Protein AF-A0A976D2S1-F1 (afdb_monomer)

Sequence (55 aa):
DPNGKPRTVPQLIPETEDEKKLFEGAMRRRQVRLILAGKMLAQDANELKALFVKD

Solvent-accessible surface area (backbone atoms only — not comparable to full-atom values): 3563 Å² total; per-residue (Å²): 78,103,80,79,44,93,68,93,72,87,82,87,78,66,82,50,75,67,45,41,56,51,50,56,51,50,52,34,55,52,45,54,54,31,34,78,69,71,75,41,59,76,88,74,30,63,71,55,45,60,72,75,67,70,128

pLDDT: mean 88.63, std 10.8, range [44.62, 98.12]

Mean predicted aligned error: 5.34 Å

Structure (mmCIF, N/CA/C/O backbone):
data_AF-A0A976D2S1-F1
#
_entry.id   AF-A0A976D2S1-F1
#
loop_
_atom_site.group_PDB
_atom_site.id
_atom_site.type_symbol
_atom_site.label_atom_id
_atom_site.label_alt_id
_atom_site.label_comp_id
_atom_site.label_asym_id
_atom_site.label_entity_id
_atom_site.label_seq_id
_atom_site.pdbx_PDB_ins_code
_atom_site.Cartn_x
_atom_site.Cartn_y
_atom_site.Cartn_z
_atom_site.occupancy
_atom_site.B_iso_or_equiv
_atom_site.auth_seq_id
_atom_site.auth_comp_id
_atom_site.auth_asym_id
_atom_site.auth_atom_id
_atom_site.pdbx_PDB_model_num
ATOM 1 N N . ASP A 1 1 ? -13.694 -8.520 -17.164 1.00 82.00 1 ASP A N 1
ATOM 2 C CA . ASP A 1 1 ? -13.648 -9.324 -18.402 1.00 82.00 1 ASP A CA 1
ATOM 3 C C . ASP A 1 1 ? -14.415 -8.526 -19.466 1.00 82.00 1 ASP A C 1
ATOM 5 O O . ASP A 1 1 ? -14.869 -7.429 -19.134 1.00 82.00 1 ASP A O 1
ATOM 9 N N . PRO A 1 2 ? -14.573 -8.999 -20.713 1.00 84.00 2 PRO A N 1
ATOM 10 C CA . PRO A 1 2 ? -15.438 -8.330 -21.692 1.00 84.00 2 PRO A CA 1
ATOM 11 C C . PRO A 1 2 ? -16.897 -8.131 -21.225 1.00 84.00 2 PRO A C 1
ATOM 13 O O . PRO A 1 2 ? -17.630 -7.371 -21.842 1.00 84.00 2 PRO A O 1
ATOM 16 N N . ASN A 1 3 ? -17.302 -8.755 -20.110 1.00 90.75 3 ASN A N 1
ATOM 17 C CA . ASN A 1 3 ? -18.635 -8.699 -19.511 1.00 90.75 3 ASN A CA 1
ATOM 18 C C . ASN A 1 3 ? -18.697 -7.817 -18.241 1.00 90.75 3 ASN A C 1
ATOM 20 O O . ASN A 1 3 ? -19.643 -7.925 -17.462 1.00 90.75 3 ASN A O 1
ATOM 24 N N . GLY A 1 4 ? -17.679 -6.986 -17.975 1.00 90.56 4 GLY A N 1
ATOM 25 C CA . GLY A 1 4 ? -17.652 -6.070 -16.824 1.00 90.56 4 GLY A CA 1
ATOM 26 C C . GLY A 1 4 ? -17.405 -6.726 -15.457 1.00 90.56 4 GLY A C 1
ATOM 27 O O . GLY A 1 4 ? -17.488 -6.052 -14.431 1.00 90.56 4 GLY A O 1
ATOM 28 N N . LYS A 1 5 ? -17.067 -8.020 -15.405 1.00 93.38 5 LYS A N 1
ATOM 29 C 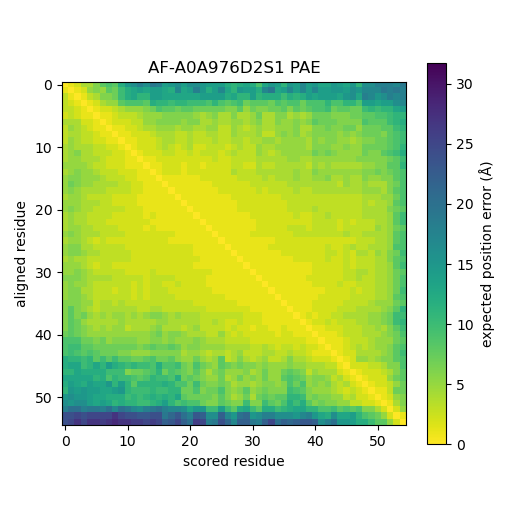CA . LYS A 1 5 ? -16.777 -8.722 -14.146 1.00 93.38 5 LYS A CA 1
ATOM 30 C C . LYS A 1 5 ? -15.304 -8.590 -13.742 1.00 93.38 5 LYS A C 1
ATOM 32 O O . LYS A 1 5 ? -14.427 -8.585 -14.616 1.00 93.38 5 LYS A O 1
ATOM 37 N N . PRO A 1 6 ? -14.981 -8.529 -12.438 1.00 91.94 6 PRO A N 1
ATOM 38 C CA . PRO A 1 6 ? -13.600 -8.628 -11.975 1.00 91.94 6 PRO A CA 1
ATOM 39 C C . PRO A 1 6 ? -12.933 -9.911 -12.494 1.00 91.94 6 PRO A C 1
ATOM 41 O O . PRO A 1 6 ? -13.550 -10.973 -12.496 1.00 91.94 6 PRO A O 1
ATOM 44 N N . ARG A 1 7 ? -11.673 -9.818 -12.931 1.00 91.19 7 ARG A N 1
ATOM 45 C CA . ARG A 1 7 ? -10.838 -10.975 -13.289 1.00 91.19 7 ARG A CA 1
ATOM 46 C C . ARG A 1 7 ? -9.593 -10.985 -12.424 1.00 91.19 7 ARG A C 1
ATOM 48 O O . ARG A 1 7 ? -9.075 -9.920 -12.088 1.00 91.19 7 ARG A O 1
ATOM 55 N N . THR A 1 8 ? -9.096 -12.173 -12.118 1.00 92.62 8 THR A N 1
ATOM 56 C CA . THR A 1 8 ? -7.798 -12.313 -11.466 1.00 92.62 8 THR A CA 1
ATOM 57 C C . THR A 1 8 ? -6.709 -11.769 -12.386 1.00 92.62 8 THR A C 1
ATOM 59 O O . THR A 1 8 ? -6.724 -11.987 -13.604 1.00 92.62 8 THR A O 1
ATOM 62 N N . VAL A 1 9 ? -5.786 -11.027 -11.790 1.00 92.56 9 VAL A N 1
ATOM 63 C CA . VAL A 1 9 ? -4.577 -10.521 -12.436 1.00 92.56 9 VAL A CA 1
ATOM 64 C C . VAL A 1 9 ? -3.365 -11.182 -11.780 1.00 92.56 9 VAL A C 1
ATOM 66 O O . VAL A 1 9 ? -3.462 -11.555 -10.606 1.00 92.56 9 VAL A O 1
ATOM 69 N N . PRO A 1 10 ? -2.246 -11.352 -12.504 1.00 95.62 10 PRO A N 1
ATOM 70 C CA . PRO A 1 10 ? -0.999 -11.801 -11.900 1.00 95.62 10 PRO A CA 1
ATOM 71 C C . PRO A 1 10 ? -0.598 -10.907 -10.724 1.00 95.62 10 PRO A C 1
ATOM 73 O O . PRO A 1 10 ? -0.856 -9.700 -10.730 1.00 95.62 10 PRO A O 1
ATOM 76 N N . GLN A 1 11 ? 0.023 -11.504 -9.711 1.00 93.69 11 GLN A N 1
ATOM 77 C CA . GLN A 1 11 ? 0.521 -10.764 -8.560 1.00 93.69 11 GLN A CA 1
ATOM 78 C C . GLN A 1 11 ? 1.780 -9.978 -8.942 1.00 93.69 11 GLN A C 1
ATOM 80 O O . GLN A 1 11 ? 2.648 -10.494 -9.640 1.00 93.69 11 GLN A O 1
ATOM 85 N N . LEU A 1 12 ? 1.877 -8.737 -8.463 1.00 92.12 12 LEU A N 1
ATOM 86 C CA . LEU A 1 12 ? 3.092 -7.936 -8.574 1.00 92.12 12 LEU A CA 1
ATOM 87 C C . LEU A 1 12 ? 4.056 -8.312 -7.445 1.00 92.12 12 LEU A C 1
ATOM 89 O O . LEU A 1 12 ? 3.658 -8.302 -6.279 1.00 92.12 12 LEU A O 1
ATOM 93 N N . ILE A 1 13 ? 5.308 -8.591 -7.800 1.00 94.94 13 ILE A N 1
ATOM 94 C CA . ILE A 1 13 ? 6.410 -8.778 -6.855 1.00 94.94 13 ILE A CA 1
ATOM 95 C C . ILE A 1 13 ? 7.313 -7.542 -6.983 1.00 94.94 13 ILE A C 1
ATOM 97 O O . ILE A 1 13 ? 7.879 -7.347 -8.055 1.00 94.94 13 ILE A O 1
ATOM 101 N N . PRO A 1 14 ? 7.403 -6.675 -5.959 1.00 96.12 14 PRO A N 1
ATOM 102 C CA . PRO A 1 14 ? 8.326 -5.543 -5.981 1.00 96.12 14 PRO A CA 1
ATOM 103 C C . PRO A 1 14 ? 9.772 -6.033 -5.825 1.00 96.12 14 PRO A C 1
ATOM 105 O O . PRO A 1 14 ? 10.047 -6.879 -4.970 1.00 96.12 14 PRO A O 1
ATOM 108 N N . GLU A 1 15 ? 10.698 -5.490 -6.612 1.00 96.56 15 GLU A N 1
ATOM 109 C CA . GLU A 1 15 ? 12.094 -5.942 -6.633 1.00 96.56 15 GLU A CA 1
ATOM 110 C C . GLU A 1 15 ? 12.996 -4.963 -5.881 1.00 96.56 15 GLU A C 1
ATOM 112 O O . GLU A 1 15 ? 13.764 -5.355 -4.995 1.00 96.56 15 GLU A O 1
ATOM 117 N N . THR A 1 16 ? 12.863 -3.673 -6.186 1.00 98.12 16 THR A N 1
ATOM 118 C CA . THR A 1 16 ? 13.684 -2.618 -5.587 1.00 98.12 16 THR A CA 1
ATOM 119 C C . THR A 1 16 ? 13.138 -2.169 -4.232 1.00 98.12 16 THR A C 1
ATOM 121 O O . THR A 1 16 ? 11.953 -2.306 -3.923 1.00 98.12 16 THR A O 1
ATOM 124 N N . GLU A 1 17 ? 13.999 -1.579 -3.404 1.00 96.94 17 GLU A N 1
ATOM 125 C CA . GLU A 1 17 ? 13.596 -1.061 -2.090 1.00 96.94 17 GLU A CA 1
ATOM 126 C C . GLU A 1 17 ? 12.512 0.018 -2.185 1.00 96.94 17 GLU A C 1
ATOM 128 O O . GLU A 1 17 ? 11.605 0.078 -1.354 1.00 96.94 17 GLU A O 1
ATOM 133 N N . ASP A 1 18 ? 12.562 0.852 -3.220 1.00 97.19 18 ASP A N 1
ATOM 134 C CA . ASP A 1 18 ? 11.557 1.891 -3.416 1.00 97.19 18 ASP A CA 1
ATOM 135 C C . ASP A 1 18 ? 10.218 1.307 -3.879 1.00 97.19 18 ASP A C 1
ATOM 137 O O . ASP A 1 18 ? 9.162 1.722 -3.393 1.00 97.19 18 ASP A O 1
ATOM 141 N N . GLU A 1 19 ? 10.234 0.274 -4.723 1.00 97.38 19 GLU A N 1
ATOM 142 C CA . GLU A 1 19 ? 9.022 -0.464 -5.091 1.00 97.38 19 GLU A CA 1
ATOM 143 C C . GLU A 1 19 ? 8.382 -1.157 -3.888 1.00 97.38 19 GLU A C 1
ATOM 145 O O . GLU A 1 19 ? 7.159 -1.107 -3.744 1.00 97.38 19 GLU A O 1
ATOM 150 N N . LYS A 1 20 ? 9.180 -1.757 -2.995 1.00 96.19 20 LYS A N 1
ATOM 151 C CA . LYS A 1 20 ? 8.672 -2.389 -1.765 1.00 96.19 20 LYS A CA 1
ATOM 152 C C . LYS A 1 20 ? 7.951 -1.371 -0.884 1.00 96.19 20 LYS A C 1
ATOM 154 O O . LYS A 1 20 ? 6.796 -1.593 -0.516 1.00 96.19 20 LYS A O 1
ATOM 159 N N . LYS A 1 21 ? 8.557 -0.200 -0.649 1.00 94.12 21 LYS A N 1
ATOM 160 C CA . LYS A 1 21 ? 7.921 0.899 0.109 1.00 94.12 21 LYS A CA 1
ATOM 161 C C . LYS A 1 21 ? 6.601 1.348 -0.526 1.00 94.12 21 LYS A C 1
ATOM 163 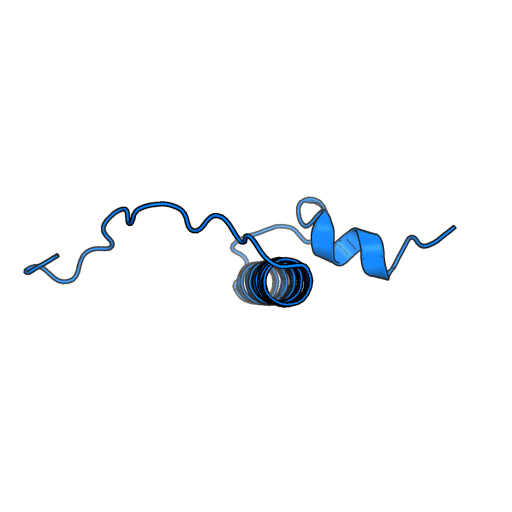O O . LYS A 1 21 ? 5.613 1.591 0.178 1.00 94.12 21 LYS A O 1
ATOM 168 N N . LEU A 1 22 ? 6.564 1.468 -1.856 1.00 95.56 22 LEU A N 1
ATOM 169 C CA . LEU A 1 22 ? 5.349 1.835 -2.590 1.00 95.56 22 LEU A CA 1
ATOM 170 C C . LEU A 1 22 ? 4.267 0.754 -2.478 1.00 95.56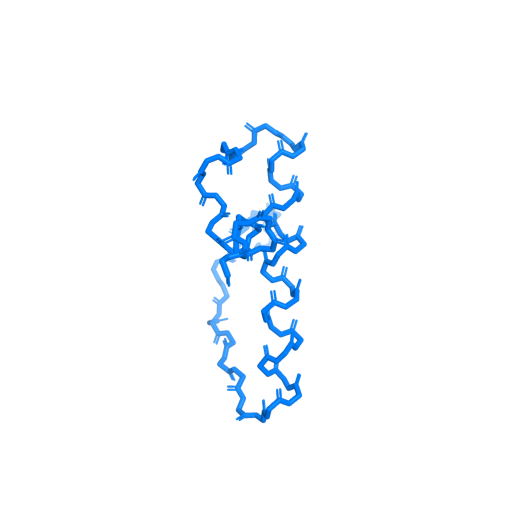 22 LEU A C 1
ATOM 172 O O . LEU A 1 22 ? 3.095 1.087 -2.264 1.00 95.56 22 LEU A O 1
ATOM 176 N N . PHE A 1 23 ? 4.655 -0.518 -2.578 1.00 95.12 23 PHE A N 1
ATOM 177 C CA . PHE A 1 23 ? 3.769 -1.671 -2.449 1.00 95.12 23 PHE A CA 1
ATOM 178 C C . PHE A 1 23 ? 3.130 -1.733 -1.054 1.00 95.12 23 PHE A C 1
ATOM 180 O O . PHE A 1 23 ? 1.902 -1.772 -0.935 1.00 95.12 23 PHE A O 1
ATOM 187 N N . GLU A 1 24 ? 3.930 -1.617 0.008 1.00 92.25 24 GLU A N 1
ATOM 188 C CA . GLU A 1 24 ? 3.449 -1.551 1.396 1.00 92.25 24 GLU A CA 1
ATOM 189 C C . GLU A 1 24 ? 2.516 -0.350 1.624 1.00 92.25 24 GLU A C 1
ATOM 191 O O . GLU A 1 24 ? 1.467 -0.446 2.270 1.00 92.25 24 GLU A O 1
ATOM 196 N N . GLY A 1 25 ? 2.851 0.814 1.056 1.00 92.69 25 GLY A N 1
ATOM 197 C CA . GLY A 1 25 ? 1.977 1.991 1.063 1.00 92.69 25 GLY A CA 1
ATOM 198 C C . GLY A 1 25 ? 0.628 1.749 0.378 1.00 92.69 25 GLY A C 1
ATOM 199 O O . GLY A 1 25 ? -0.416 2.180 0.879 1.00 92.69 25 GLY A O 1
ATOM 200 N N . ALA A 1 26 ? 0.624 1.046 -0.756 1.00 94.44 26 ALA A N 1
ATOM 201 C CA . ALA A 1 26 ? -0.595 0.700 -1.482 1.00 94.44 26 ALA A CA 1
ATOM 202 C C . ALA A 1 26 ? -1.482 -0.272 -0.690 1.00 94.44 26 ALA A C 1
ATOM 204 O O . ALA A 1 26 ? -2.703 -0.077 -0.634 1.00 94.44 26 ALA A O 1
ATOM 205 N N . MET A 1 27 ? -0.880 -1.260 -0.023 1.00 93.00 27 MET A N 1
ATOM 206 C CA . MET A 1 27 ? -1.601 -2.217 0.819 1.00 93.00 27 MET A CA 1
ATOM 207 C C . MET A 1 27 ? -2.324 -1.532 1.982 1.00 93.00 27 MET A C 1
ATOM 209 O O . MET A 1 27 ? -3.511 -1.795 2.204 1.00 93.00 27 MET A O 1
ATOM 213 N N . ARG A 1 28 ? -1.677 -0.565 2.641 1.00 92.00 28 ARG A N 1
ATOM 214 C CA . ARG A 1 28 ? -2.300 0.250 3.700 1.00 92.00 28 ARG A CA 1
ATOM 215 C C . ARG A 1 28 ? -3.511 1.039 3.196 1.00 92.00 28 ARG A C 1
ATOM 217 O O . ARG A 1 28 ? -4.591 0.959 3.781 1.00 92.00 28 ARG A O 1
ATOM 224 N N . ARG A 1 29 ? -3.384 1.740 2.060 1.00 94.25 29 ARG A N 1
ATOM 225 C CA . ARG A 1 29 ? -4.511 2.485 1.451 1.00 94.25 29 ARG A CA 1
ATOM 226 C C . ARG A 1 29 ? -5.684 1.571 1.094 1.00 94.25 29 ARG A C 1
ATOM 228 O O . ARG A 1 29 ? -6.841 1.958 1.266 1.00 94.25 29 ARG A O 1
ATOM 235 N N . ARG A 1 30 ? -5.401 0.356 0.612 1.00 94.56 30 ARG A N 1
ATOM 236 C CA . ARG A 1 30 ? -6.430 -0.649 0.312 1.00 94.56 30 ARG A CA 1
ATOM 237 C C . ARG A 1 30 ? -7.185 -1.070 1.572 1.00 94.56 30 ARG A C 1
ATOM 239 O O . ARG A 1 30 ? -8.410 -1.133 1.523 1.00 94.56 30 ARG A O 1
ATOM 246 N N . GLN A 1 31 ? -6.483 -1.337 2.672 1.00 93.75 31 GLN A N 1
ATOM 247 C CA . GLN A 1 31 ? -7.114 -1.715 3.942 1.00 93.75 31 GLN A CA 1
ATOM 248 C C . GLN A 1 31 ? -8.025 -0.602 4.466 1.00 93.75 31 GLN A C 1
ATOM 250 O O . GLN A 1 31 ? -9.196 -0.864 4.730 1.00 93.75 31 GLN A O 1
ATOM 255 N N . VAL A 1 32 ? -7.549 0.649 4.491 1.00 93.56 32 VAL A N 1
ATOM 256 C CA . VAL A 1 32 ? -8.374 1.812 4.876 1.00 93.56 32 VAL A CA 1
ATOM 257 C C . VAL A 1 32 ? -9.636 1.900 4.014 1.00 93.56 32 VAL A C 1
ATOM 259 O O . VAL A 1 32 ? -10.740 2.005 4.543 1.00 93.56 32 VAL A O 1
ATOM 262 N N . ARG A 1 33 ? -9.500 1.790 2.684 1.00 95.69 33 ARG A N 1
ATOM 263 C CA . ARG A 1 33 ? -10.648 1.819 1.762 1.00 95.69 33 ARG A CA 1
ATOM 264 C C . ARG A 1 33 ? -11.673 0.727 2.080 1.00 95.69 33 ARG A C 1
ATOM 266 O O . ARG A 1 33 ? -12.869 0.991 2.015 1.00 95.69 33 ARG A O 1
ATOM 273 N N . LEU A 1 34 ? -11.224 -0.493 2.375 1.00 95.44 34 LEU A N 1
ATOM 274 C CA . LEU A 1 34 ? -12.123 -1.611 2.672 1.00 95.44 34 LEU A CA 1
ATOM 275 C C . LEU A 1 34 ? 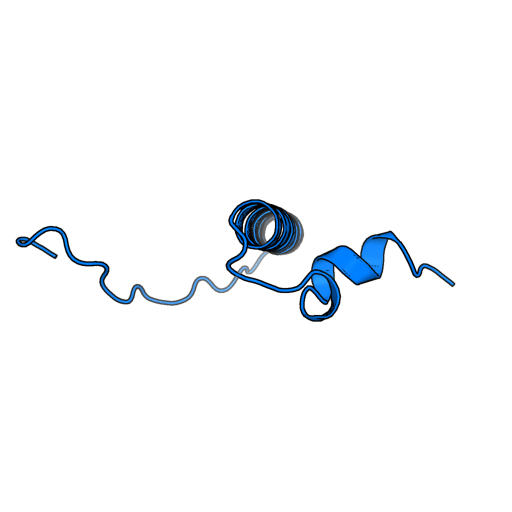-12.821 -1.449 4.020 1.00 95.44 34 LEU A C 1
ATOM 277 O O . LEU A 1 34 ? -14.010 -1.747 4.100 1.00 95.44 34 LEU A O 1
ATOM 281 N N . ILE A 1 35 ? -12.121 -0.937 5.034 1.00 93.50 35 ILE A N 1
ATOM 282 C CA . ILE A 1 35 ? -12.709 -0.636 6.345 1.00 93.50 35 ILE A CA 1
ATOM 283 C C . ILE A 1 35 ? -13.797 0.427 6.208 1.00 93.50 35 ILE A C 1
ATOM 285 O O . ILE A 1 35 ? -14.923 0.206 6.644 1.00 93.50 35 ILE A O 1
ATOM 289 N N . LEU A 1 36 ? -13.500 1.547 5.539 1.00 93.69 36 LEU A N 1
ATOM 290 C CA . LEU A 1 36 ? -14.477 2.622 5.324 1.00 93.69 36 LEU A CA 1
ATOM 291 C C . LEU A 1 36 ? -15.689 2.157 4.505 1.00 93.69 36 LEU A C 1
ATOM 293 O O . LEU A 1 36 ? -16.793 2.652 4.700 1.00 93.69 36 LEU A O 1
ATOM 297 N N . ALA A 1 37 ? -15.498 1.187 3.608 1.00 96.69 37 ALA A N 1
ATOM 298 C CA . ALA A 1 37 ? -16.579 0.568 2.846 1.00 96.69 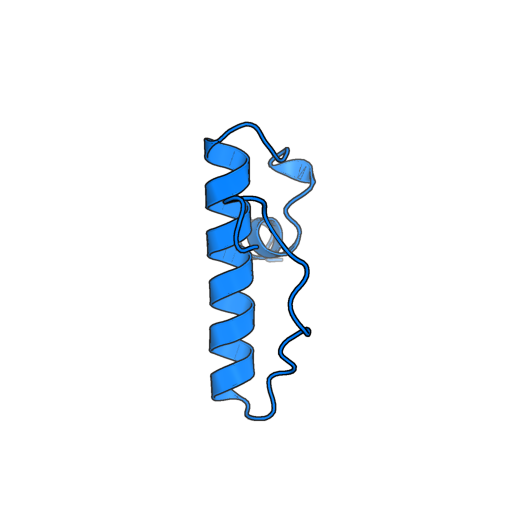37 ALA A CA 1
ATOM 299 C C . ALA A 1 37 ? -17.345 -0.528 3.619 1.00 96.69 37 ALA A C 1
ATOM 301 O O . ALA A 1 37 ? -18.230 -1.153 3.035 1.00 96.69 37 ALA A O 1
ATOM 302 N N . GLY A 1 38 ? -16.982 -0.821 4.874 1.00 94.06 38 GLY A N 1
ATOM 303 C CA . GLY A 1 38 ? -17.579 -1.892 5.682 1.00 94.06 38 GLY A CA 1
ATOM 304 C C . GLY A 1 38 ? -17.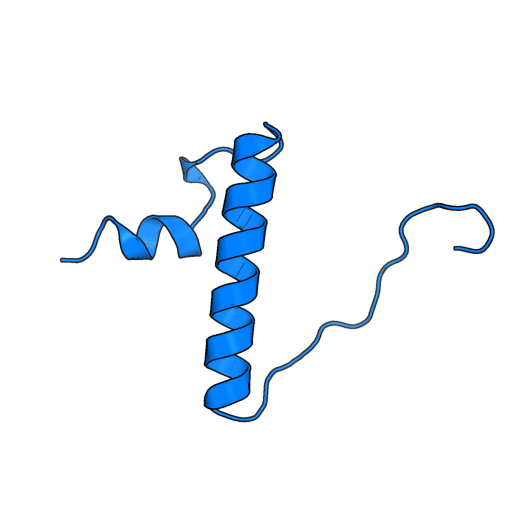258 -3.312 5.196 1.00 94.06 38 GLY A C 1
ATOM 305 O O . GLY A 1 38 ? -17.954 -4.257 5.550 1.00 94.06 38 GLY A O 1
ATOM 306 N N . LYS A 1 39 ? -16.225 -3.480 4.358 1.00 95.25 39 LYS A N 1
ATOM 307 C CA . LYS A 1 39 ? -15.831 -4.758 3.725 1.00 95.25 39 LYS A CA 1
ATOM 308 C C . LYS A 1 39 ? -14.654 -5.457 4.417 1.00 95.25 39 LYS A C 1
ATOM 310 O O . LYS A 1 39 ? -14.200 -6.493 3.941 1.00 95.25 39 LYS A O 1
ATOM 315 N N . MET A 1 40 ? -14.121 -4.867 5.483 1.00 93.00 40 MET A N 1
ATOM 316 C CA . MET A 1 40 ? -13.025 -5.391 6.301 1.00 93.00 40 MET A CA 1
ATOM 317 C C . MET A 1 40 ? -13.168 -4.819 7.711 1.00 93.00 40 MET A C 1
ATOM 319 O O . MET A 1 40 ? -13.435 -3.625 7.852 1.00 93.00 40 MET A O 1
ATOM 323 N N . LEU A 1 41 ? -12.984 -5.633 8.750 1.00 90.00 41 LEU A N 1
ATOM 324 C CA . LEU A 1 41 ? -12.953 -5.113 10.114 1.00 90.00 41 LEU A CA 1
ATOM 325 C C . LEU A 1 41 ? -11.603 -4.441 10.363 1.00 90.00 41 LEU A C 1
ATOM 327 O O . LEU A 1 41 ? -10.566 -4.925 9.913 1.00 90.00 41 LEU A O 1
ATOM 331 N N . ALA A 1 42 ? -11.592 -3.348 11.130 1.00 86.25 42 ALA A N 1
ATOM 332 C CA . ALA A 1 42 ? -10.346 -2.663 11.485 1.00 86.25 42 ALA A CA 1
ATOM 333 C C . ALA A 1 42 ? -9.354 -3.601 12.199 1.00 86.25 42 ALA A C 1
ATOM 335 O O . ALA A 1 42 ? -8.140 -3.436 12.095 1.00 86.25 42 ALA A O 1
ATOM 336 N N . GLN A 1 43 ? -9.871 -4.627 12.882 1.00 86.00 43 GLN A N 1
ATOM 337 C CA . GLN A 1 43 ? -9.051 -5.633 13.538 1.00 86.00 43 GLN A CA 1
ATOM 338 C C . GLN A 1 43 ? -8.293 -6.566 12.571 1.00 86.00 43 GLN A C 1
ATOM 340 O O . GLN A 1 43 ? -7.265 -7.114 12.958 1.00 86.00 43 GLN A O 1
ATOM 345 N N . ASP A 1 44 ? -8.736 -6.704 11.324 1.00 84.81 44 ASP A N 1
ATOM 346 C CA . ASP A 1 44 ? -8.121 -7.609 10.340 1.00 84.81 44 ASP A CA 1
ATOM 347 C C . ASP A 1 44 ? -7.052 -6.902 9.484 1.00 84.81 44 ASP A C 1
ATOM 349 O O . ASP A 1 44 ? -6.406 -7.504 8.624 1.00 84.81 44 ASP A O 1
ATOM 353 N N . ALA A 1 45 ? -6.864 -5.596 9.685 1.00 86.31 45 ALA A N 1
ATOM 354 C CA . ALA A 1 45 ? -5.949 -4.774 8.906 1.00 86.31 45 ALA A CA 1
ATOM 355 C C . ALA A 1 45 ? -4.544 -4.736 9.530 1.00 86.31 45 ALA A C 1
ATOM 357 O O . ALA A 1 45 ? -4.172 -3.764 10.184 1.00 86.31 45 ALA A O 1
ATOM 358 N N . ASN A 1 46 ? -3.762 -5.797 9.316 1.00 81.81 46 ASN A N 1
ATOM 359 C CA . ASN A 1 46 ? -2.427 -5.967 9.914 1.00 81.81 46 ASN A CA 1
ATOM 360 C C . ASN A 1 46 ? -1.467 -4.800 9.609 1.00 81.81 46 ASN A C 1
ATOM 362 O O . ASN A 1 46 ? -0.893 -4.219 10.526 1.00 81.81 46 ASN A O 1
ATOM 366 N N . GLU A 1 47 ? -1.352 -4.410 8.336 1.00 80.38 47 GLU A N 1
ATOM 367 C CA . GLU A 1 47 ? -0.471 -3.311 7.893 1.00 80.38 47 GLU A CA 1
ATOM 368 C C . GLU A 1 47 ? -0.890 -1.954 8.465 1.00 80.38 47 GLU A C 1
ATOM 370 O O . GLU A 1 47 ? -0.060 -1.097 8.764 1.00 80.38 47 GLU A O 1
ATOM 375 N N . LEU A 1 48 ? -2.198 -1.732 8.603 1.00 76.19 48 LEU A N 1
ATOM 376 C CA . LEU A 1 48 ? -2.723 -0.501 9.174 1.00 76.19 48 LEU A CA 1
ATOM 377 C C . LEU A 1 48 ? -2.523 -0.465 10.692 1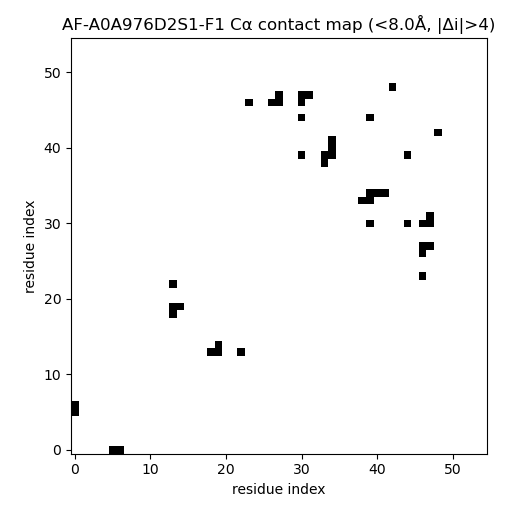.00 76.19 48 LEU A C 1
ATOM 379 O O . LEU A 1 48 ? -2.121 0.567 11.221 1.00 76.19 48 LEU A O 1
ATOM 383 N N . LYS A 1 49 ? -2.753 -1.584 11.387 1.00 75.06 49 LYS A N 1
ATOM 384 C CA . LYS A 1 49 ? -2.506 -1.716 12.829 1.00 75.06 49 LYS A CA 1
ATOM 385 C C . LYS A 1 49 ? -1.054 -1.443 13.200 1.00 75.06 49 LYS A C 1
ATOM 387 O O . LYS A 1 49 ? -0.815 -0.767 14.197 1.00 75.06 49 LYS A O 1
ATOM 392 N N . ALA A 1 50 ? -0.107 -1.913 12.389 1.00 77.31 50 ALA A N 1
ATOM 393 C CA . ALA A 1 50 ? 1.323 -1.718 12.621 1.00 77.31 50 ALA A CA 1
ATOM 394 C C . ALA A 1 50 ? 1.735 -0.232 12.725 1.00 77.31 50 ALA A C 1
ATOM 396 O O . ALA A 1 50 ? 2.755 0.076 13.334 1.00 77.31 50 ALA A O 1
ATOM 397 N N . LEU A 1 51 ? 0.940 0.706 12.190 1.00 68.81 51 LEU A N 1
ATOM 398 C CA . LEU A 1 51 ? 1.186 2.147 12.345 1.00 68.81 51 LEU A CA 1
ATOM 399 C C . LEU A 1 51 ? 0.787 2.709 13.717 1.00 68.81 51 LEU A C 1
ATOM 401 O O . LEU A 1 51 ? 1.293 3.762 14.097 1.00 68.81 51 LEU A O 1
ATOM 405 N N . PHE A 1 52 ? -0.126 2.048 14.433 1.00 70.94 52 PHE A N 1
ATOM 406 C CA . PHE A 1 52 ? -0.713 2.556 15.678 1.00 70.94 52 PHE A CA 1
ATOM 407 C C . PHE A 1 52 ? -0.252 1.801 16.930 1.00 70.94 52 PHE A C 1
ATOM 409 O O . PHE A 1 52 ? -0.385 2.334 18.025 1.00 70.94 52 PHE A O 1
ATOM 416 N N . VAL A 1 53 ? 0.288 0.588 16.782 1.00 67.19 53 VAL A N 1
ATOM 417 C CA . VAL A 1 53 ? 0.762 -0.262 17.895 1.00 67.19 53 VAL A CA 1
ATOM 418 C C . VAL A 1 53 ? 2.293 -0.315 17.916 1.00 67.19 53 VAL A C 1
ATOM 420 O O . VAL A 1 53 ? 2.895 -1.371 18.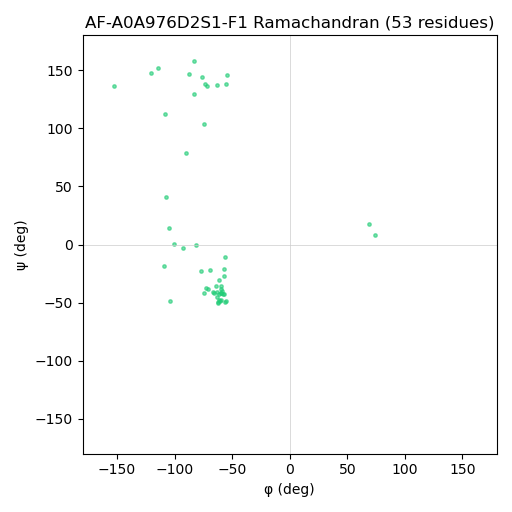052 1.00 67.19 53 VAL A O 1
ATOM 423 N N . LYS A 1 54 ? 2.944 0.824 17.683 1.00 52.53 54 LYS A N 1
ATOM 424 C CA . LYS A 1 54 ? 4.403 0.899 17.727 1.00 52.53 54 LYS A CA 1
ATOM 425 C C . LYS A 1 54 ? 4.849 0.867 19.195 1.00 52.53 54 LYS A C 1
ATOM 427 O O . LYS A 1 54 ? 4.687 1.879 19.874 1.00 52.53 54 LYS A O 1
ATOM 432 N N . ASP A 1 55 ? 5.351 -0.278 19.651 1.00 44.62 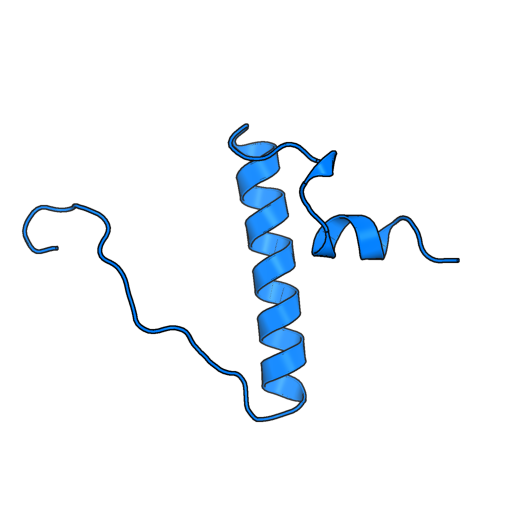55 ASP A N 1
ATOM 433 C CA . ASP A 1 55 ? 6.260 -0.351 20.805 1.00 44.62 55 ASP A CA 1
ATOM 434 C C . ASP A 1 55 ? 7.641 0.210 20.416 1.00 44.62 55 ASP A C 1
ATOM 436 O O . ASP A 1 55 ? 8.079 -0.020 19.257 1.00 44.62 55 ASP A O 1
#

Foldseek 3Di:
DVVPDDDDDDDDDQDDPVSVVVVLVVLLVVQVVCVVVVNDPPVVSPSVVCVVPPD

Radius of gyration: 14.21 Å; Cα contacts (8 Å, |Δi|>4): 22; chains: 1; bounding box: 32×15×42 Å

Secondary structure (DSSP, 8-state):
-TTS-----PPP---SHHHHHHHHHHHHHHHHHHHHTTSS-GGG-HHHHTTT---